Protein AF-A0A921BCG2-F1 (afdb_monomer)

Mean predicted aligned error: 11.09 Å

Structure (mmCIF, N/CA/C/O backbone):
data_AF-A0A921BCG2-F1
#
_entry.id   AF-A0A921BCG2-F1
#
loop_
_atom_site.group_PDB
_atom_site.id
_atom_site.type_symbol
_atom_site.label_atom_id
_atom_site.label_alt_id
_atom_site.label_comp_id
_atom_site.label_asym_id
_atom_site.label_entity_id
_atom_site.label_seq_id
_atom_site.pdbx_PDB_ins_code
_atom_site.Cartn_x
_atom_site.Cartn_y
_atom_site.Cartn_z
_atom_site.occupancy
_atom_site.B_iso_or_equiv
_atom_site.auth_seq_id
_atom_site.auth_comp_id
_atom_site.auth_asym_id
_atom_site.auth_atom_id
_atom_site.pdbx_PDB_model_num
ATOM 1 N N . MET A 1 1 ? 15.307 5.429 -8.594 1.00 60.28 1 MET A N 1
ATOM 2 C CA . MET A 1 1 ? 14.105 6.294 -8.519 1.00 60.28 1 MET A CA 1
ATOM 3 C C . MET A 1 1 ? 12.830 5.499 -8.217 1.00 60.28 1 MET A C 1
ATOM 5 O O . MET A 1 1 ? 12.162 5.833 -7.250 1.00 60.28 1 MET A O 1
ATOM 9 N N . CYS A 1 2 ? 12.557 4.391 -8.922 1.00 71.44 2 CYS A N 1
ATOM 10 C CA . CYS A 1 2 ? 11.395 3.504 -8.691 1.00 71.44 2 CYS A CA 1
ATOM 11 C C . CYS A 1 2 ? 11.210 2.974 -7.248 1.00 71.44 2 CYS A C 1
ATOM 13 O O . CYS A 1 2 ? 10.085 2.697 -6.834 1.00 71.44 2 CYS A O 1
ATOM 15 N N . SER A 1 3 ? 12.286 2.795 -6.475 1.00 71.81 3 SER A N 1
ATOM 16 C CA . SER A 1 3 ? 12.186 2.312 -5.087 1.00 71.81 3 SER A CA 1
ATOM 17 C C . SER A 1 3 ? 11.620 3.354 -4.121 1.00 71.81 3 SER A C 1
ATOM 19 O O . SER A 1 3 ? 11.021 2.974 -3.127 1.00 71.81 3 SER A O 1
ATOM 21 N N . VAL A 1 4 ? 11.815 4.643 -4.418 1.00 78.38 4 VAL A N 1
ATOM 22 C CA . VAL A 1 4 ? 11.407 5.768 -3.555 1.00 78.38 4 VAL A CA 1
ATOM 23 C C . VAL A 1 4 ? 10.126 6.418 -4.071 1.00 78.38 4 VAL A C 1
ATOM 25 O O . VAL A 1 4 ? 9.296 6.852 -3.287 1.00 78.38 4 VAL A O 1
ATOM 28 N N . ARG A 1 5 ? 9.983 6.496 -5.399 1.00 86.38 5 ARG A N 1
ATOM 29 C CA . ARG A 1 5 ? 8.863 7.137 -6.092 1.00 86.38 5 ARG A CA 1
ATOM 30 C C . ARG A 1 5 ? 8.300 6.191 -7.156 1.00 86.38 5 ARG A C 1
ATOM 32 O O . ARG A 1 5 ? 8.639 6.330 -8.337 1.00 86.38 5 ARG A O 1
ATOM 39 N N . PRO A 1 6 ? 7.554 5.149 -6.746 1.00 85.94 6 PRO A N 1
ATOM 40 C CA . PRO A 1 6 ? 6.999 4.152 -7.659 1.00 85.94 6 PRO A CA 1
ATOM 41 C C . PRO A 1 6 ? 6.061 4.764 -8.710 1.00 85.94 6 PRO A C 1
ATOM 43 O O . PRO A 1 6 ? 6.011 4.264 -9.829 1.00 85.94 6 PRO A O 1
ATOM 46 N N . GLU A 1 7 ? 5.380 5.867 -8.393 1.00 89.88 7 GLU A N 1
ATOM 47 C CA . GLU A 1 7 ? 4.485 6.604 -9.292 1.00 89.88 7 GLU A CA 1
ATOM 48 C C . GLU A 1 7 ? 5.196 7.258 -10.488 1.00 89.88 7 GLU A C 1
ATOM 50 O O . GLU A 1 7 ? 4.539 7.605 -11.467 1.00 89.88 7 GLU A O 1
ATOM 55 N N . LEU A 1 8 ? 6.519 7.442 -10.401 1.00 88.81 8 LEU A N 1
ATOM 56 C CA . LEU A 1 8 ? 7.373 8.032 -11.440 1.00 88.81 8 LEU A CA 1
ATOM 57 C C . LEU A 1 8 ? 8.297 6.989 -12.088 1.00 88.81 8 LEU A C 1
ATOM 59 O O . LEU A 1 8 ? 9.402 7.311 -12.524 1.00 88.81 8 LEU A O 1
ATOM 63 N N . CYS A 1 9 ? 7.924 5.710 -12.070 1.00 88.44 9 CYS A N 1
ATOM 64 C CA . CYS A 1 9 ? 8.752 4.676 -12.681 1.00 88.44 9 CYS A CA 1
ATOM 65 C C . CYS A 1 9 ? 8.801 4.840 -14.211 1.00 88.44 9 CYS A C 1
ATOM 67 O O . CYS A 1 9 ? 7.777 4.727 -14.872 1.00 88.44 9 CYS A O 1
ATOM 69 N N . GLU A 1 10 ? 9.998 5.034 -14.772 1.00 89.50 10 GLU A N 1
ATOM 70 C CA . GLU A 1 10 ? 10.221 5.152 -16.226 1.00 89.50 10 GLU A CA 1
ATOM 71 C C . GLU A 1 10 ? 11.009 3.966 -16.816 1.00 89.50 10 GLU A C 1
ATOM 73 O O . GLU A 1 10 ? 11.414 3.997 -17.977 1.00 89.50 10 GLU A O 1
ATOM 78 N N . HIS A 1 11 ? 11.253 2.905 -16.035 1.00 90.62 11 HIS A N 1
ATOM 79 C CA . HIS A 1 11 ? 12.137 1.802 -16.442 1.00 90.62 11 HIS A CA 1
ATOM 80 C C . HIS A 1 11 ? 11.679 1.065 -17.712 1.00 90.62 11 HIS A C 1
ATOM 82 O O . HIS A 1 11 ? 12.529 0.564 -18.446 1.00 90.62 11 HIS A O 1
ATOM 88 N N . GLU A 1 12 ? 10.377 1.044 -18.007 1.00 91.06 12 GLU A N 1
ATOM 89 C CA . GLU A 1 12 ? 9.830 0.471 -19.247 1.00 91.06 12 GLU A CA 1
ATOM 90 C C . GLU A 1 12 ? 10.405 1.145 -20.508 1.00 91.06 12 GLU A C 1
ATOM 92 O O . GLU A 1 12 ? 10.683 0.487 -21.511 1.00 91.06 12 GLU A O 1
ATOM 97 N N . ASN A 1 13 ? 10.667 2.453 -20.434 1.00 91.69 13 ASN A N 1
ATOM 98 C CA . ASN A 1 13 ? 11.176 3.264 -21.542 1.00 91.69 13 ASN A CA 1
ATOM 99 C C . ASN A 1 13 ? 12.709 3.402 -21.535 1.00 91.69 13 ASN A C 1
ATOM 101 O O . ASN A 1 13 ? 13.273 4.132 -22.349 1.00 91.69 13 ASN A O 1
ATOM 105 N N . GLY A 1 14 ? 13.393 2.718 -20.613 1.00 91.56 14 GLY A N 1
ATOM 106 C CA . GLY A 1 14 ? 14.839 2.811 -20.434 1.00 91.56 14 GLY A CA 1
ATOM 107 C C . GLY A 1 14 ? 15.662 1.950 -21.400 1.00 91.56 14 GLY A C 1
ATOM 108 O O . GLY A 1 14 ? 15.175 1.408 -22.394 1.00 91.56 14 GLY A O 1
ATOM 109 N N . ASN A 1 15 ? 16.952 1.808 -21.087 1.00 94.12 15 ASN A N 1
ATOM 110 C CA . ASN A 1 15 ? 17.841 0.860 -21.768 1.00 94.12 15 ASN A CA 1
ATOM 111 C C . ASN A 1 15 ? 17.471 -0.605 -21.439 1.00 94.12 15 ASN A C 1
ATOM 113 O O . ASN A 1 15 ? 16.600 -0.862 -20.613 1.00 94.12 15 ASN A O 1
ATOM 117 N N . GLU A 1 16 ? 18.136 -1.585 -22.059 1.00 95.56 16 GLU A N 1
ATOM 118 C CA . GLU A 1 16 ? 17.757 -2.998 -21.876 1.00 95.56 16 GLU A CA 1
ATOM 119 C C . GLU A 1 16 ? 17.882 -3.477 -20.421 1.00 95.56 16 GLU A C 1
ATOM 121 O O . GLU A 1 16 ? 17.024 -4.210 -19.944 1.00 95.56 16 GLU A O 1
ATOM 126 N N . ALA A 1 17 ? 18.880 -2.999 -19.672 1.00 93.12 17 ALA A N 1
ATOM 127 C CA . ALA A 1 17 ? 19.005 -3.318 -18.248 1.00 93.12 17 ALA A CA 1
ATOM 128 C C . ALA A 1 17 ? 17.832 -2.753 -17.422 1.00 93.12 17 ALA A C 1
ATOM 130 O O . ALA A 1 17 ? 17.323 -3.420 -16.522 1.00 93.12 17 ALA A O 1
ATOM 131 N N . ALA A 1 18 ? 17.373 -1.538 -17.741 1.00 92.19 18 ALA A N 1
ATOM 132 C CA . ALA A 1 18 ? 16.194 -0.936 -17.125 1.00 92.19 18 ALA A CA 1
ATOM 133 C C . ALA A 1 18 ? 14.913 -1.704 -17.477 1.00 92.19 18 ALA A C 1
ATOM 135 O O . ALA A 1 18 ? 14.106 -1.983 -16.592 1.00 92.19 18 ALA A O 1
ATOM 136 N N . LYS A 1 19 ? 14.752 -2.104 -18.741 1.00 93.38 19 LYS A N 1
ATOM 137 C CA . LYS A 1 19 ? 13.615 -2.916 -19.190 1.00 93.38 19 LYS A CA 1
ATOM 138 C C . LYS A 1 19 ? 13.591 -4.279 -18.514 1.00 93.38 19 LYS A C 1
ATOM 140 O O . LYS A 1 19 ? 12.531 -4.719 -18.082 1.00 93.38 19 LYS A O 1
ATOM 145 N N . GLU A 1 20 ? 14.745 -4.917 -18.355 1.00 94.31 20 GLU A N 1
ATOM 146 C CA . GLU A 1 20 ? 14.852 -6.193 -17.650 1.00 94.31 20 GLU A CA 1
ATOM 147 C C . GLU A 1 20 ? 14.483 -6.066 -16.168 1.00 94.31 20 GLU A C 1
ATOM 149 O O . GLU A 1 20 ? 13.717 -6.873 -15.632 1.00 94.31 20 GLU A O 1
ATOM 154 N N . PHE A 1 21 ? 14.935 -4.990 -15.517 1.00 91.62 21 PHE A N 1
ATOM 155 C CA . PHE A 1 21 ? 14.497 -4.660 -14.165 1.00 91.62 21 PHE A CA 1
ATOM 156 C C . PHE A 1 21 ? 12.977 -4.454 -14.102 1.00 91.62 21 PHE A C 1
ATOM 158 O O . PHE A 1 21 ? 12.320 -4.974 -13.199 1.00 91.62 21 PHE A O 1
ATOM 165 N N . TRP A 1 22 ? 12.401 -3.727 -15.063 1.00 93.69 22 TRP A N 1
ATOM 166 C CA . TRP A 1 22 ? 10.959 -3.498 -15.127 1.00 93.69 22 TRP A CA 1
ATOM 167 C C . TRP A 1 22 ? 10.179 -4.809 -15.275 1.00 93.69 22 TRP A C 1
ATOM 169 O O . TRP A 1 22 ? 9.274 -5.046 -14.477 1.00 93.69 22 TRP A O 1
ATOM 179 N N . ARG A 1 23 ? 10.569 -5.694 -16.203 1.00 93.62 23 ARG A N 1
ATOM 180 C CA . ARG A 1 23 ? 9.935 -7.015 -16.391 1.00 93.62 23 ARG A CA 1
ATOM 181 C C . ARG A 1 23 ? 9.986 -7.862 -15.120 1.00 93.62 23 ARG A C 1
ATOM 183 O O . ARG A 1 23 ? 9.019 -8.535 -14.790 1.00 93.62 23 ARG A O 1
ATOM 190 N N . THR A 1 24 ? 11.103 -7.805 -14.399 1.00 91.62 24 THR A N 1
ATOM 191 C CA . THR A 1 24 ? 11.337 -8.655 -13.224 1.00 91.62 24 THR A CA 1
ATOM 192 C C . THR A 1 24 ? 10.662 -8.123 -11.957 1.00 91.62 24 THR A C 1
ATOM 194 O O . THR A 1 24 ? 10.210 -8.900 -11.115 1.00 91.62 24 THR A O 1
ATOM 197 N N . TYR A 1 25 ? 10.617 -6.799 -11.777 1.00 90.19 25 TYR A N 1
ATOM 198 C CA . TYR A 1 25 ? 10.277 -6.188 -10.487 1.00 90.19 25 TYR A CA 1
ATOM 199 C C . TYR A 1 25 ? 9.113 -5.201 -10.525 1.00 90.19 25 TYR A C 1
ATOM 201 O O . TYR A 1 25 ? 8.537 -4.928 -9.470 1.00 90.19 25 TYR A O 1
ATOM 209 N N . CYS A 1 26 ? 8.782 -4.636 -11.686 1.00 91.94 26 CYS A N 1
ATOM 210 C CA . CYS A 1 26 ? 7.741 -3.615 -11.815 1.00 91.94 26 CYS A CA 1
ATOM 211 C C . CYS A 1 26 ? 6.468 -4.151 -12.474 1.00 91.94 26 CYS A C 1
ATOM 213 O O . CYS A 1 26 ? 5.386 -3.807 -12.003 1.00 91.94 26 CYS A O 1
ATOM 215 N N . ASN A 1 27 ? 6.600 -4.979 -13.512 1.00 94.56 27 ASN A N 1
ATOM 216 C CA . ASN A 1 27 ? 5.498 -5.558 -14.284 1.00 94.56 27 ASN A CA 1
ATOM 217 C C . ASN A 1 27 ? 5.045 -6.909 -13.710 1.00 94.56 27 ASN A C 1
ATOM 219 O O . ASN A 1 27 ? 5.129 -7.955 -14.350 1.00 94.56 27 ASN A O 1
ATOM 223 N N . ILE A 1 28 ? 4.660 -6.877 -12.441 1.00 93.81 28 ILE A N 1
ATOM 224 C CA . ILE A 1 28 ? 4.137 -8.009 -11.681 1.00 93.81 28 ILE A CA 1
ATOM 225 C C . ILE A 1 28 ? 3.077 -7.483 -10.720 1.00 93.81 28 ILE A C 1
ATOM 227 O O . ILE A 1 28 ? 3.051 -6.287 -10.413 1.00 93.81 28 ILE A O 1
ATOM 231 N N . ASP A 1 29 ? 2.270 -8.385 -10.168 1.00 95.31 29 ASP A N 1
ATOM 232 C CA . ASP A 1 29 ? 1.276 -8.028 -9.162 1.00 95.31 29 ASP A CA 1
ATOM 233 C C . ASP A 1 29 ? 1.896 -7.248 -7.990 1.00 95.31 29 ASP A C 1
ATOM 235 O O . ASP A 1 29 ? 2.885 -7.655 -7.371 1.00 95.31 29 ASP A O 1
ATOM 239 N N . HIS A 1 30 ? 1.273 -6.119 -7.675 1.00 95.00 30 HIS A N 1
ATOM 240 C CA . HIS A 1 30 ? 1.539 -5.320 -6.490 1.00 95.00 30 HIS A CA 1
ATOM 241 C C . HIS A 1 30 ? 0.240 -5.107 -5.720 1.00 95.00 30 HIS A C 1
ATOM 243 O O . HIS A 1 30 ? -0.850 -5.032 -6.288 1.00 95.00 30 HIS A O 1
A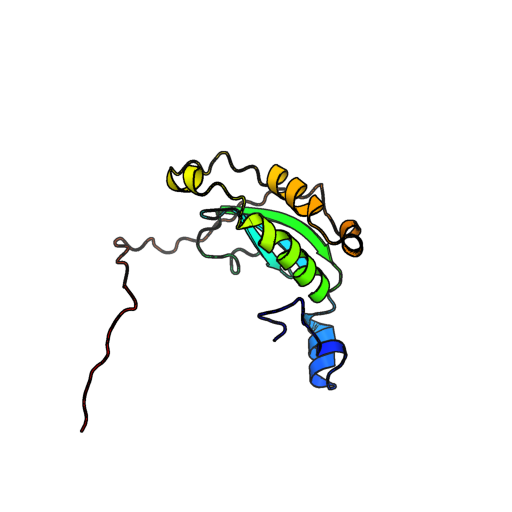TOM 249 N N . PHE A 1 31 ? 0.370 -4.972 -4.409 1.00 95.31 31 PHE A N 1
ATOM 250 C CA . PHE A 1 31 ? -0.737 -4.755 -3.497 1.00 95.31 31 PHE A CA 1
ATOM 251 C C . PHE A 1 31 ? -0.547 -3.435 -2.768 1.00 95.31 31 PHE A C 1
ATOM 253 O O . PHE A 1 31 ? 0.564 -3.110 -2.344 1.00 95.31 31 PHE A O 1
ATOM 260 N N . VAL A 1 32 ? -1.642 -2.701 -2.602 1.00 95.44 32 VAL A N 1
ATOM 261 C CA . VAL A 1 32 ? -1.704 -1.532 -1.721 1.00 95.44 32 VAL A CA 1
ATOM 262 C C . VAL A 1 32 ? -2.378 -1.968 -0.432 1.00 95.44 32 VAL A C 1
ATOM 264 O O . VAL A 1 32 ? -3.407 -2.650 -0.475 1.00 95.44 32 VAL A O 1
ATOM 267 N N . TYR A 1 33 ? -1.812 -1.585 0.707 1.00 93.19 33 TYR A N 1
ATOM 268 C CA . TYR A 1 33 ? -2.329 -1.951 2.018 1.00 93.19 33 TYR A CA 1
ATOM 269 C C . TYR A 1 33 ? -2.418 -0.754 2.957 1.00 93.19 33 TYR A C 1
ATOM 271 O O . TYR A 1 33 ? -1.686 0.227 2.825 1.00 93.19 33 TYR A O 1
ATOM 279 N N . LEU A 1 34 ? -3.318 -0.868 3.928 1.00 91.56 34 LEU A N 1
ATOM 280 C CA . LEU A 1 34 ? -3.362 -0.035 5.117 1.00 91.56 34 LEU A CA 1
ATOM 281 C C . LEU A 1 34 ? -2.658 -0.767 6.255 1.00 91.56 34 LEU A C 1
ATOM 283 O O . LEU A 1 34 ? -2.890 -1.959 6.445 1.00 91.56 34 LEU A O 1
ATOM 287 N N . SER A 1 35 ? -1.834 -0.072 7.030 1.00 88.25 35 SER A N 1
ATOM 288 C CA . SER A 1 35 ? -1.236 -0.607 8.257 1.00 88.25 35 SER A CA 1
ATOM 289 C C . SER A 1 35 ? -1.548 0.284 9.444 1.00 88.25 35 SER A C 1
ATOM 291 O O . SER A 1 35 ? -1.378 1.503 9.366 1.00 88.25 35 SER A O 1
ATOM 293 N N . LEU A 1 36 ? -1.957 -0.331 10.549 1.00 84.06 36 LEU A N 1
ATOM 294 C CA . LEU A 1 36 ? -2.205 0.342 11.815 1.00 84.06 36 LEU A CA 1
ATOM 295 C C . LEU A 1 36 ? -0.951 0.268 12.687 1.00 84.06 36 LEU A C 1
ATOM 297 O O . LEU A 1 36 ? -0.606 -0.803 13.175 1.00 84.06 36 LEU A O 1
ATOM 301 N N . THR A 1 37 ? -0.286 1.406 12.862 1.00 78.06 37 THR A N 1
ATOM 302 C CA . THR A 1 37 ? 0.853 1.612 13.778 1.00 78.06 37 THR A CA 1
ATOM 303 C C . THR A 1 37 ? 0.394 2.481 14.952 1.00 78.06 37 THR A C 1
ATOM 305 O O . THR A 1 37 ? -0.655 2.221 15.535 1.00 78.06 37 THR A O 1
ATOM 308 N N . SER A 1 38 ? 1.102 3.579 15.243 1.00 70.62 38 SER A N 1
ATOM 309 C CA . SER A 1 38 ? 0.524 4.674 16.007 1.00 70.62 38 SER A CA 1
ATOM 310 C C . SER A 1 38 ? -0.674 5.276 15.272 1.00 70.62 38 SER A C 1
ATOM 312 O O . SER A 1 38 ? -1.628 5.634 15.933 1.00 70.62 38 SER A O 1
ATOM 314 N N . GLY A 1 39 ? -0.688 5.298 13.934 1.00 77.00 39 GLY A N 1
ATOM 315 C CA . GLY A 1 39 ? -1.845 5.676 13.113 1.00 77.00 39 GLY A CA 1
ATOM 316 C C . GLY A 1 39 ? -1.980 4.809 11.860 1.00 77.00 39 GLY A C 1
ATOM 317 O O . GLY A 1 39 ? -1.189 3.883 11.651 1.00 77.00 39 GLY A O 1
ATOM 318 N N . VAL A 1 40 ? -2.979 5.111 11.022 1.00 84.19 40 VAL A N 1
ATOM 319 C CA . VAL A 1 40 ? -3.180 4.419 9.740 1.00 84.19 40 VAL A CA 1
ATOM 320 C C . VAL A 1 40 ? -2.225 4.981 8.693 1.00 84.19 40 VAL A C 1
ATOM 322 O O . VAL A 1 40 ? -2.231 6.176 8.4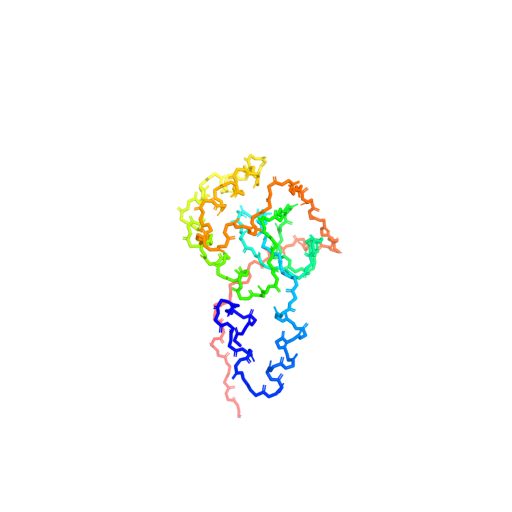01 1.00 84.19 40 VAL A O 1
ATOM 325 N N . LYS A 1 41 ? -1.416 4.097 8.116 1.00 87.00 41 LYS A N 1
ATOM 326 C CA . LYS A 1 41 ? -0.500 4.386 7.010 1.00 87.00 41 LYS A CA 1
ATOM 327 C C . LYS A 1 41 ? -0.894 3.592 5.776 1.00 87.00 41 LYS A C 1
ATOM 329 O O . LYS A 1 41 ? -1.521 2.543 5.898 1.00 87.00 41 LYS A O 1
ATOM 334 N N . VAL A 1 42 ? -0.499 4.091 4.613 1.00 90.88 42 VAL A N 1
ATOM 335 C CA . VAL A 1 42 ? -0.652 3.409 3.326 1.00 90.88 42 VAL A CA 1
ATOM 336 C C . VAL A 1 42 ? 0.724 2.919 2.896 1.00 90.88 42 VAL A C 1
ATOM 338 O O . VAL A 1 42 ? 1.700 3.646 3.062 1.00 90.88 42 VAL A O 1
ATOM 341 N N . GLY A 1 43 ? 0.804 1.708 2.356 1.00 90.44 43 GLY A N 1
ATOM 342 C CA . GLY A 1 43 ? 2.040 1.179 1.791 1.00 90.44 43 GLY A CA 1
ATOM 343 C C . GLY A 1 43 ? 1.794 0.265 0.599 1.00 90.44 43 GLY A C 1
ATOM 344 O O . GLY A 1 43 ? 0.656 -0.105 0.294 1.00 90.44 43 GLY A O 1
ATOM 345 N N . ILE A 1 44 ? 2.886 -0.110 -0.067 1.00 92.25 44 ILE A N 1
ATOM 346 C CA . ILE A 1 44 ? 2.885 -1.012 -1.220 1.00 92.25 44 ILE A CA 1
ATOM 347 C C . ILE A 1 44 ? 3.740 -2.254 -0.960 1.00 92.25 44 ILE A C 1
ATOM 349 O O . ILE A 1 44 ? 4.807 -2.189 -0.352 1.00 92.25 44 ILE A O 1
ATOM 353 N N . THR A 1 45 ? 3.300 -3.408 -1.452 1.00 89.44 45 THR A N 1
ATOM 354 C CA . THR A 1 45 ? 4.028 -4.679 -1.331 1.00 89.44 45 THR A CA 1
ATOM 355 C C . THR A 1 45 ? 3.862 -5.525 -2.590 1.00 89.44 45 THR A C 1
ATOM 357 O O . THR A 1 45 ? 2.949 -5.318 -3.382 1.00 89.44 45 THR A O 1
ATOM 360 N N . ARG A 1 46 ? 4.757 -6.493 -2.786 1.00 88.94 46 ARG A N 1
ATOM 361 C CA . ARG A 1 46 ? 4.641 -7.529 -3.831 1.00 88.94 46 ARG A CA 1
ATOM 362 C C . ARG A 1 46 ? 3.990 -8.814 -3.318 1.00 88.94 46 ARG A C 1
ATOM 364 O O . ARG A 1 46 ? 3.768 -9.748 -4.077 1.00 88.94 46 ARG A O 1
ATOM 371 N N . HIS A 1 47 ? 3.734 -8.886 -2.016 1.00 82.69 47 HIS A N 1
ATOM 372 C CA . HIS A 1 47 ? 3.238 -10.083 -1.354 1.00 82.69 47 HIS A CA 1
ATOM 373 C C . HIS A 1 47 ? 1.827 -9.843 -0.834 1.00 82.69 47 HIS A C 1
ATOM 375 O O . HIS A 1 47 ? 1.571 -8.833 -0.188 1.00 82.69 47 HIS A O 1
ATOM 381 N N . TYR A 1 48 ? 0.933 -10.793 -1.096 1.00 74.44 48 TYR A N 1
ATOM 382 C CA . TYR A 1 48 ? -0.440 -10.747 -0.595 1.00 74.44 48 TYR A CA 1
ATOM 383 C C . TYR A 1 48 ? -0.508 -10.923 0.929 1.00 74.44 48 TYR A C 1
ATOM 385 O O . TYR A 1 48 ? -1.241 -10.207 1.611 1.00 74.44 48 TYR A O 1
ATOM 393 N N . ASN A 1 49 ? 0.292 -11.854 1.465 1.00 69.00 49 ASN A N 1
ATOM 394 C CA . ASN A 1 49 ? 0.526 -11.915 2.901 1.00 69.00 49 ASN A CA 1
ATOM 395 C C . ASN A 1 49 ? 1.435 -10.744 3.245 1.00 69.00 49 ASN A C 1
ATOM 397 O O . ASN A 1 49 ? 2.573 -10.692 2.766 1.00 69.00 49 ASN A O 1
ATOM 401 N N . ILE A 1 50 ? 0.896 -9.787 3.991 1.00 62.88 50 ILE A N 1
ATOM 402 C CA . ILE A 1 50 ? 1.594 -8.555 4.316 1.00 62.88 50 ILE A CA 1
ATOM 403 C C . ILE A 1 50 ? 2.851 -8.958 5.104 1.00 62.88 50 ILE A C 1
ATOM 405 O O . ILE A 1 50 ? 2.730 -9.504 6.196 1.00 62.88 50 ILE A O 1
ATOM 409 N N . PRO A 1 51 ? 4.061 -8.785 4.545 1.00 58.25 51 PRO A N 1
ATOM 410 C CA . PRO A 1 51 ? 5.235 -9.432 5.105 1.00 58.25 51 PRO A CA 1
ATOM 411 C C . PRO A 1 51 ? 5.631 -8.780 6.432 1.00 58.25 51 PRO A C 1
ATOM 413 O O . PRO A 1 51 ? 5.921 -7.583 6.472 1.00 58.25 51 PRO A O 1
ATOM 416 N N . ASP A 1 52 ? 5.759 -9.598 7.481 1.00 52.78 52 ASP A N 1
ATOM 417 C CA . ASP A 1 52 ? 6.162 -9.201 8.845 1.00 52.78 52 ASP A CA 1
ATOM 418 C C . ASP A 1 52 ? 7.480 -8.402 8.887 1.00 52.78 52 ASP A C 1
ATOM 420 O O . ASP A 1 52 ? 7.772 -7.692 9.847 1.00 52.78 52 ASP A O 1
ATOM 424 N N . ARG A 1 53 ? 8.298 -8.510 7.830 1.00 47.25 53 ARG A N 1
ATOM 425 C CA . ARG A 1 53 ? 9.655 -7.953 7.747 1.00 47.25 53 ARG A CA 1
ATOM 426 C C . ARG A 1 53 ? 9.776 -6.615 7.007 1.00 47.25 53 ARG A C 1
ATOM 428 O O . ARG A 1 53 ? 10.893 -6.130 6.861 1.00 47.25 53 ARG A O 1
ATOM 435 N N . TRP A 1 54 ? 8.680 -6.039 6.510 1.00 48.16 54 TRP A N 1
ATOM 436 C CA . TRP A 1 54 ? 8.739 -4.807 5.699 1.00 48.16 54 TRP A CA 1
ATOM 437 C C . TRP A 1 54 ? 7.791 -3.696 6.138 1.00 48.16 54 TRP A C 1
ATOM 439 O O . TRP A 1 54 ? 7.790 -2.636 5.515 1.00 48.16 54 TRP A O 1
ATOM 449 N N . ILE A 1 55 ? 7.014 -3.894 7.202 1.00 51.44 55 ILE A N 1
ATOM 450 C CA . ILE A 1 55 ? 6.221 -2.802 7.760 1.00 51.44 55 ILE A CA 1
ATOM 451 C C . ILE A 1 55 ? 7.028 -2.068 8.819 1.00 51.44 55 ILE A C 1
ATOM 453 O O . ILE A 1 55 ? 7.686 -2.699 9.646 1.00 51.44 55 ILE A O 1
ATOM 457 N N . ASP A 1 56 ? 6.932 -0.736 8.769 1.00 56.19 56 ASP A N 1
ATOM 458 C CA . ASP A 1 56 ? 7.306 0.195 9.828 1.00 56.19 56 ASP A CA 1
ATOM 459 C C . ASP A 1 56 ? 7.270 -0.468 11.217 1.00 56.19 56 ASP A C 1
ATOM 461 O O . ASP A 1 56 ? 6.219 -0.992 11.607 1.00 56.19 56 ASP A O 1
ATOM 465 N N . PRO A 1 57 ? 8.383 -0.444 11.976 1.00 56.22 57 PRO A N 1
ATOM 466 C CA . PRO A 1 57 ? 8.422 -0.976 13.330 1.00 56.22 57 PRO A CA 1
ATOM 467 C C . PRO A 1 57 ? 7.228 -0.459 14.146 1.00 56.22 57 PRO A C 1
ATOM 469 O O . PRO A 1 57 ? 7.073 0.750 14.327 1.00 56.22 57 PRO A O 1
ATOM 472 N N . GLY A 1 58 ? 6.372 -1.375 14.611 1.00 61.56 58 GLY A N 1
ATOM 473 C CA . GLY A 1 58 ? 5.208 -1.054 15.442 1.00 61.56 58 GLY A CA 1
ATOM 474 C C . GLY A 1 58 ? 3.834 -1.156 14.772 1.00 61.56 58 GLY A C 1
ATOM 475 O O . GLY A 1 58 ? 2.870 -0.662 15.357 1.00 61.56 58 GLY A O 1
ATOM 476 N N . ALA A 1 59 ? 3.693 -1.768 13.589 1.00 73.06 59 ALA A N 1
ATOM 477 C CA . ALA A 1 59 ? 2.368 -2.023 13.017 1.00 73.06 59 ALA A CA 1
ATOM 478 C C . ALA A 1 59 ? 1.722 -3.283 13.591 1.00 73.06 59 ALA A C 1
ATOM 480 O O . ALA A 1 59 ? 2.261 -4.371 13.480 1.00 73.06 59 ALA A O 1
ATOM 481 N N . VAL A 1 60 ? 0.527 -3.163 14.153 1.00 77.69 60 VAL A N 1
ATOM 482 C CA . VAL A 1 60 ? -0.167 -4.279 14.814 1.00 77.69 60 VAL A CA 1
ATOM 483 C C . VAL A 1 60 ? -1.172 -4.987 13.904 1.00 77.69 60 VAL A C 1
ATOM 485 O O . VAL A 1 60 ? -1.510 -6.149 14.125 1.00 77.69 60 VAL A O 1
ATOM 488 N N . LYS A 1 61 ? -1.664 -4.297 12.869 1.00 84.81 61 LYS A N 1
ATOM 489 C CA . LYS A 1 61 ? -2.658 -4.813 11.918 1.00 84.81 61 LYS A CA 1
ATOM 490 C C . LYS A 1 61 ? -2.373 -4.301 10.508 1.00 84.81 61 LYS A C 1
ATOM 492 O O . LYS A 1 61 ? -1.887 -3.181 10.345 1.00 84.81 61 LYS A O 1
ATOM 497 N N . GLY A 1 62 ? -2.742 -5.086 9.503 1.00 88.81 62 GLY A N 1
ATOM 498 C CA . GLY A 1 62 ? -2.696 -4.713 8.093 1.00 88.81 62 GLY A CA 1
ATOM 499 C C . GLY A 1 62 ? -3.960 -5.127 7.339 1.00 88.81 62 GLY A C 1
ATOM 500 O O . GLY A 1 62 ? -4.619 -6.093 7.710 1.00 88.81 62 GLY A O 1
ATOM 501 N N . LEU A 1 63 ? -4.314 -4.404 6.280 1.00 91.88 63 LEU A N 1
ATOM 502 C CA . LEU A 1 63 ? -5.446 -4.718 5.406 1.00 91.88 63 LEU A CA 1
ATOM 503 C C . LEU A 1 63 ? -5.081 -4.398 3.957 1.00 91.88 63 LEU A C 1
ATOM 505 O O . LEU A 1 63 ? -4.770 -3.251 3.645 1.00 91.88 63 LEU A O 1
ATOM 509 N N . ILE A 1 64 ? -5.140 -5.391 3.070 1.00 94.44 64 ILE A N 1
ATOM 510 C CA . ILE A 1 64 ? -5.012 -5.159 1.627 1.00 94.44 64 ILE A CA 1
ATOM 511 C C . ILE A 1 64 ? -6.255 -4.408 1.133 1.00 94.44 64 ILE A C 1
ATOM 513 O O . ILE A 1 64 ? -7.378 -4.765 1.480 1.00 94.44 64 ILE A O 1
ATOM 517 N N . ILE A 1 65 ? -6.052 -3.375 0.314 1.00 96.25 65 ILE A N 1
ATOM 518 C CA . ILE A 1 65 ? -7.137 -2.547 -0.235 1.00 96.25 65 ILE A CA 1
ATOM 519 C C . ILE A 1 65 ? -7.164 -2.505 -1.764 1.00 96.25 65 ILE A C 1
ATOM 521 O O . ILE A 1 65 ? -8.180 -2.104 -2.330 1.00 96.25 65 ILE A O 1
ATOM 525 N N . ALA A 1 66 ? -6.077 -2.903 -2.432 1.00 97.69 66 ALA A N 1
ATOM 526 C CA . ALA A 1 66 ? -6.016 -2.988 -3.888 1.00 97.69 66 ALA A CA 1
ATOM 527 C C . ALA A 1 66 ? -5.001 -4.030 -4.364 1.00 97.69 66 ALA A C 1
ATOM 529 O O . ALA A 1 66 ? -3.987 -4.261 -3.697 1.00 97.69 66 ALA A O 1
ATOM 530 N N . LYS A 1 67 ? -5.241 -4.579 -5.556 1.00 97.69 67 LYS A N 1
ATOM 531 C CA . LYS A 1 67 ? -4.288 -5.396 -6.316 1.00 97.69 67 LYS A CA 1
ATOM 532 C C . LYS A 1 67 ? -4.170 -4.838 -7.730 1.00 97.69 67 LYS A C 1
ATOM 534 O O . LYS A 1 67 ? -5.166 -4.749 -8.436 1.00 97.69 67 LYS A O 1
ATOM 539 N N . VAL A 1 68 ? -2.955 -4.508 -8.150 1.00 97.25 68 VAL A N 1
ATOM 540 C CA . VAL A 1 68 ? -2.661 -3.937 -9.470 1.00 97.25 68 VAL A CA 1
ATOM 541 C C . VAL A 1 68 ? -1.610 -4.776 -10.200 1.00 97.25 68 VAL A C 1
ATOM 543 O O . VAL A 1 68 ? -0.737 -5.339 -9.541 1.00 97.25 68 VAL A O 1
ATOM 546 N N . PRO A 1 69 ? -1.637 -4.832 -11.542 1.00 96.69 69 PRO A N 1
ATOM 547 C CA . PRO A 1 69 ? -0.681 -5.622 -12.325 1.00 96.69 69 PRO A CA 1
ATOM 548 C C . PRO A 1 69 ? 0.714 -4.988 -12.414 1.00 96.69 69 PRO A C 1
ATOM 550 O O . PRO A 1 69 ? 1.657 -5.637 -12.853 1.00 96.69 69 PRO A O 1
ATOM 553 N N . GLU A 1 70 ? 0.853 -3.716 -12.023 1.00 95.00 70 GLU A N 1
ATOM 554 C CA . GLU A 1 70 ? 2.089 -2.958 -12.187 1.00 95.00 70 GLU A CA 1
ATOM 555 C C . GLU A 1 70 ? 2.376 -2.031 -11.005 1.00 95.00 70 GLU A C 1
ATOM 557 O O . GLU A 1 70 ? 1.495 -1.346 -10.470 1.00 95.00 70 GLU A O 1
ATOM 562 N N . ARG A 1 71 ? 3.659 -1.921 -10.650 1.00 94.50 71 ARG A N 1
ATOM 563 C CA . ARG A 1 71 ? 4.131 -1.108 -9.521 1.00 94.50 71 ARG A CA 1
ATOM 564 C C . ARG A 1 71 ? 3.732 0.362 -9.628 1.00 94.50 71 ARG A C 1
ATOM 566 O O . ARG A 1 71 ? 3.380 0.970 -8.618 1.00 94.50 71 ARG A O 1
ATOM 573 N N . ILE A 1 72 ? 3.778 0.941 -10.827 1.00 95.56 72 ILE A N 1
ATOM 574 C CA . ILE A 1 72 ? 3.465 2.363 -11.028 1.00 95.56 72 ILE A CA 1
ATOM 575 C C . ILE A 1 72 ? 2.025 2.691 -10.625 1.00 95.56 72 ILE A C 1
ATOM 577 O O . ILE A 1 72 ? 1.772 3.731 -10.016 1.00 95.56 72 ILE A O 1
ATOM 581 N N . LEU A 1 73 ? 1.091 1.77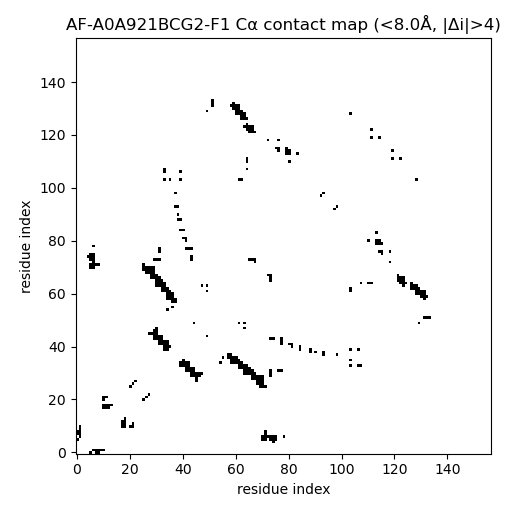3 -10.883 1.00 97.06 73 LEU A N 1
ATOM 582 C CA . LEU A 1 73 ? -0.313 1.926 -10.512 1.00 97.06 73 LEU A CA 1
ATOM 583 C C . LEU A 1 73 ? -0.474 1.908 -8.989 1.00 97.06 73 LEU A C 1
ATOM 585 O O . LEU A 1 73 ? -1.191 2.742 -8.440 1.00 97.06 73 LEU A O 1
ATOM 589 N N . SER A 1 74 ? 0.265 1.033 -8.295 1.00 96.25 74 SER A N 1
ATOM 590 C CA . SER A 1 74 ? 0.244 0.987 -6.826 1.00 96.25 74 SER A CA 1
ATOM 591 C C . SER A 1 74 ? 0.763 2.291 -6.217 1.00 96.25 74 SER A C 1
ATOM 593 O O . SER A 1 74 ? 0.161 2.798 -5.276 1.00 96.25 74 SER A O 1
ATOM 595 N N . GLY A 1 75 ? 1.807 2.889 -6.807 1.00 94.94 75 GLY A N 1
ATOM 596 C CA . GLY A 1 75 ? 2.341 4.186 -6.384 1.00 94.94 75 GLY A CA 1
ATOM 597 C C . GLY A 1 75 ? 1.364 5.344 -6.600 1.00 94.94 75 GLY A C 1
ATOM 598 O O . GLY A 1 75 ? 1.228 6.219 -5.746 1.00 94.94 75 GLY A O 1
ATOM 599 N N . LYS A 1 76 ? 0.624 5.342 -7.719 1.00 96.31 76 LYS A N 1
ATOM 600 C CA . LYS A 1 76 ? -0.431 6.340 -7.970 1.00 96.31 76 LYS A CA 1
ATOM 601 C C . LYS A 1 76 ? -1.535 6.268 -6.911 1.00 96.31 76 LYS A C 1
ATOM 603 O O . LYS A 1 76 ? -1.941 7.309 -6.394 1.00 96.31 76 LYS A O 1
ATOM 608 N N . ILE A 1 77 ? -1.986 5.057 -6.572 1.00 96.62 77 ILE A N 1
ATOM 609 C CA . ILE A 1 77 ? -2.975 4.833 -5.509 1.00 96.62 77 ILE A CA 1
ATOM 610 C C . ILE A 1 77 ? -2.412 5.279 -4.152 1.00 96.62 77 ILE A C 1
ATOM 612 O O . ILE A 1 77 ? -3.057 6.060 -3.456 1.00 96.62 77 ILE A O 1
ATOM 616 N N . GLU A 1 78 ? -1.203 4.837 -3.792 1.00 95.25 78 GLU A N 1
ATOM 617 C CA . GLU A 1 78 ? -0.546 5.179 -2.523 1.00 95.25 78 GLU A CA 1
ATOM 618 C C . GLU A 1 78 ? -0.508 6.693 -2.299 1.00 95.25 78 GLU A C 1
ATOM 620 O O . GLU A 1 78 ? -0.914 7.171 -1.239 1.00 95.25 78 GLU A O 1
ATOM 625 N N . ILE A 1 79 ? -0.085 7.463 -3.303 1.00 93.50 79 ILE A N 1
ATOM 626 C CA . ILE A 1 79 ? -0.007 8.923 -3.205 1.00 93.50 79 ILE A CA 1
ATOM 627 C C . ILE A 1 79 ? -1.385 9.566 -3.088 1.00 93.50 79 ILE A C 1
ATOM 629 O O . ILE A 1 79 ? -1.552 10.498 -2.296 1.00 93.50 79 ILE A O 1
ATOM 633 N N . ALA A 1 80 ? -2.362 9.105 -3.871 1.00 93.19 80 ALA A N 1
ATOM 634 C CA . ALA A 1 80 ? -3.715 9.652 -3.842 1.00 93.19 80 ALA A CA 1
ATOM 635 C C . ALA A 1 80 ? -4.361 9.489 -2.454 1.00 93.19 80 ALA A C 1
ATOM 637 O O . ALA A 1 80 ? -4.935 10.442 -1.914 1.00 93.19 80 ALA A O 1
ATOM 638 N N . VAL A 1 81 ? -4.185 8.315 -1.841 1.00 92.50 81 VAL A N 1
ATOM 639 C CA . VAL A 1 81 ? -4.702 8.018 -0.500 1.00 92.50 81 VAL A CA 1
ATOM 640 C C . VAL A 1 81 ? -3.892 8.756 0.575 1.00 92.50 81 VAL A C 1
ATOM 642 O O . VAL A 1 81 ? -4.466 9.454 1.415 1.00 92.50 81 VAL A O 1
ATOM 645 N N . SER A 1 82 ? -2.557 8.684 0.524 1.00 89.25 82 SER A N 1
ATOM 646 C CA . SER A 1 82 ? -1.668 9.242 1.559 1.00 89.25 82 SER A CA 1
ATOM 647 C C . SER A 1 82 ? -1.808 10.753 1.726 1.00 89.25 82 SER A C 1
ATOM 649 O O . SER A 1 82 ? -1.821 11.243 2.857 1.00 89.25 82 SER A O 1
ATOM 651 N N . LYS A 1 83 ? -1.982 11.499 0.624 1.00 84.00 83 LYS A N 1
ATOM 652 C CA . LYS A 1 83 ? -2.175 12.961 0.653 1.00 84.00 83 LYS A CA 1
ATOM 653 C C . LYS A 1 83 ? -3.349 13.400 1.531 1.00 84.00 83 LYS A C 1
ATOM 655 O O . LYS A 1 83 ? -3.274 14.451 2.152 1.00 84.00 83 LYS A O 1
ATOM 660 N N . ASN A 1 84 ? -4.417 12.605 1.588 1.00 73.06 84 ASN A N 1
ATOM 661 C CA . ASN A 1 84 ? -5.648 12.956 2.300 1.00 73.06 84 ASN A CA 1
ATOM 662 C C . ASN A 1 84 ? -5.773 12.269 3.671 1.00 73.06 84 ASN A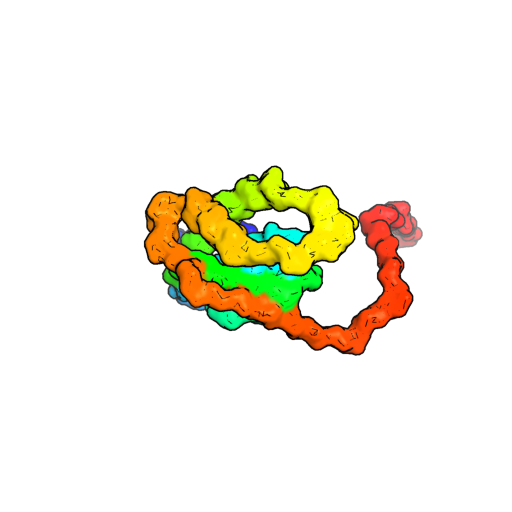 C 1
ATOM 664 O O . ASN A 1 84 ? -6.568 12.700 4.506 1.00 73.06 84 ASN A O 1
ATOM 668 N N . PHE A 1 85 ? -5.004 11.204 3.916 1.00 72.88 85 PHE A N 1
ATOM 669 C CA . PHE A 1 85 ? -4.999 10.477 5.192 1.00 72.88 85 PHE A CA 1
ATOM 670 C C . PHE A 1 85 ? -4.160 11.181 6.263 1.00 72.88 85 PHE A C 1
ATOM 672 O O . PHE A 1 85 ? -4.559 11.211 7.431 1.00 72.88 85 PHE A O 1
ATOM 679 N N . ALA A 1 86 ? -3.050 11.811 5.866 1.00 58.72 86 ALA A N 1
ATOM 680 C CA . ALA A 1 86 ? -2.219 12.609 6.770 1.00 58.72 86 ALA A CA 1
ATOM 681 C C . ALA A 1 86 ? -2.998 13.774 7.415 1.00 58.72 86 ALA A C 1
ATOM 683 O O . ALA A 1 86 ? -2.743 14.123 8.563 1.00 58.72 86 ALA A O 1
ATOM 684 N N . ASP A 1 87 ? -3.989 14.319 6.704 1.00 51.31 87 ASP A N 1
ATOM 685 C CA . ASP A 1 87 ? -4.747 15.508 7.114 1.00 51.31 87 ASP A CA 1
ATOM 686 C C . ASP A 1 87 ? -5.971 15.182 8.000 1.00 51.31 87 ASP A C 1
ATOM 688 O O . ASP A 1 87 ? -6.503 16.039 8.705 1.00 51.31 87 ASP A O 1
ATOM 692 N N . LYS A 1 88 ? -6.437 13.922 7.991 1.00 52.53 88 LYS A N 1
ATOM 693 C CA . LYS A 1 88 ? -7.691 13.500 8.652 1.00 52.53 88 LYS A CA 1
ATOM 694 C C . LYS A 1 88 ? -7.520 12.501 9.788 1.00 52.53 88 LYS A C 1
ATOM 696 O O . LYS A 1 88 ? -8.485 12.229 10.506 1.00 52.53 88 LYS A O 1
ATOM 701 N N . THR A 1 89 ? -6.326 11.948 9.979 1.00 55.50 89 THR A N 1
ATOM 702 C CA . THR A 1 89 ? -6.091 11.040 11.102 1.00 55.50 89 THR A CA 1
ATOM 703 C C . THR A 1 89 ? -6.114 11.867 12.384 1.00 55.50 89 THR A C 1
ATOM 705 O O . THR A 1 89 ? -5.267 12.733 12.595 1.00 55.50 89 THR A O 1
ATOM 708 N N . ASN A 1 90 ? -7.136 11.657 13.219 1.00 54.16 90 ASN A N 1
ATOM 709 C 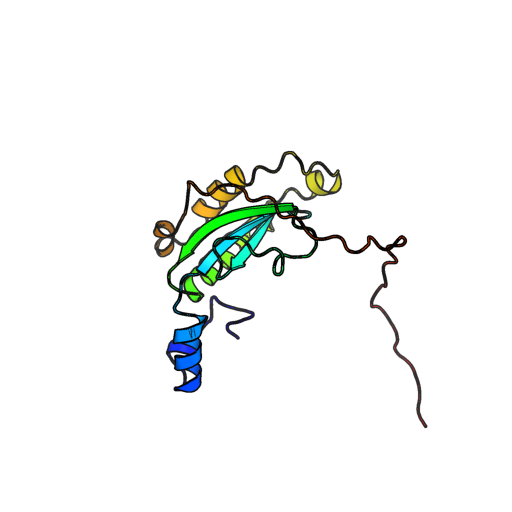CA . ASN A 1 90 ? -7.362 12.402 14.454 1.00 54.16 90 ASN A CA 1
ATOM 710 C C . ASN A 1 90 ? -6.299 12.026 15.497 1.00 54.16 90 ASN A C 1
ATOM 712 O O . ASN A 1 90 ? -6.552 11.296 16.456 1.00 54.16 90 ASN A O 1
ATOM 716 N N . TRP A 1 91 ? -5.089 12.537 15.290 1.00 49.44 91 TRP A N 1
ATOM 717 C CA . TRP A 1 91 ? -3.898 12.285 16.093 1.00 49.44 91 TRP A CA 1
ATOM 718 C C . TRP A 1 91 ? -4.107 12.621 17.581 1.00 49.44 91 TRP A C 1
ATOM 720 O O . TRP A 1 91 ? -3.394 12.115 18.440 1.00 49.44 91 TRP A O 1
ATOM 730 N N . ARG A 1 92 ? -5.139 13.412 17.921 1.00 45.50 92 ARG A N 1
ATOM 731 C CA . ARG A 1 92 ? -5.549 13.679 19.310 1.00 45.50 92 ARG A CA 1
ATOM 732 C C . ARG A 1 92 ? -6.152 12.466 20.026 1.00 45.50 92 ARG A C 1
ATOM 734 O O . ARG A 1 92 ? -5.918 12.331 21.221 1.00 45.50 92 ARG A O 1
ATOM 741 N N . LYS A 1 93 ? -6.916 11.603 19.341 1.00 52.47 93 LYS A N 1
ATOM 742 C CA . LYS A 1 93 ? -7.369 10.312 19.911 1.00 52.47 93 LYS A CA 1
ATOM 743 C C . LYS A 1 93 ? -6.197 9.330 20.025 1.00 52.47 93 LYS A C 1
ATOM 745 O O . LYS A 1 93 ? -6.044 8.629 21.015 1.00 52.47 93 LYS A O 1
ATOM 750 N N . MET A 1 94 ? -5.301 9.402 19.048 1.00 50.09 94 MET A N 1
ATOM 751 C CA . MET A 1 94 ? -4.080 8.607 18.929 1.00 50.09 94 MET A CA 1
ATOM 752 C C . MET A 1 94 ? -3.092 8.809 20.092 1.00 50.09 94 MET A C 1
ATOM 754 O O . MET A 1 94 ? -2.521 7.850 20.597 1.00 50.09 94 MET A O 1
ATOM 758 N N . LEU A 1 95 ? -2.927 10.051 20.566 1.00 47.84 95 LEU A N 1
ATOM 759 C CA . LEU A 1 95 ? -2.082 10.375 21.725 1.00 47.84 95 LEU A CA 1
ATOM 760 C C . LEU A 1 95 ? -2.625 9.854 23.062 1.00 47.84 95 LEU A C 1
ATOM 762 O O . LEU A 1 95 ? -1.887 9.827 24.043 1.00 47.84 95 LEU A O 1
ATOM 766 N N . LYS A 1 96 ? -3.901 9.461 23.116 1.00 51.41 96 LYS A N 1
ATOM 767 C CA . LYS A 1 96 ? -4.528 8.919 24.328 1.00 51.41 96 LYS A CA 1
ATOM 768 C C . LYS A 1 96 ? -4.411 7.398 24.442 1.00 51.41 96 LYS A C 1
ATOM 770 O O . LYS A 1 96 ? -4.875 6.845 25.430 1.00 51.41 96 LYS A O 1
ATOM 775 N N . GLY A 1 97 ? -3.791 6.730 23.465 1.00 49.78 97 GLY A N 1
ATOM 776 C CA . GLY A 1 97 ? -3.639 5.273 23.474 1.00 49.78 97 GLY A CA 1
ATOM 777 C C . GLY A 1 97 ? -4.924 4.503 23.148 1.00 49.78 97 GLY A C 1
ATOM 778 O O . GLY A 1 97 ? -4.977 3.293 23.340 1.00 49.78 97 GLY A O 1
ATOM 779 N N . GLU A 1 98 ? -5.954 5.184 22.641 1.00 52.56 98 GLU A N 1
ATOM 780 C CA . GLU A 1 98 ? -7.208 4.582 22.176 1.00 52.56 98 GLU A CA 1
ATOM 781 C C . GLU A 1 98 ? -6.998 4.003 20.758 1.00 52.56 98 GLU A C 1
ATOM 783 O O . GLU A 1 98 ? -7.463 4.559 19.763 1.00 52.56 98 GLU A O 1
ATOM 788 N N . TYR A 1 99 ? -6.208 2.927 20.650 1.00 52.66 99 TYR A N 1
ATOM 789 C CA . TYR A 1 99 ? -5.915 2.238 19.379 1.00 52.66 99 TYR A CA 1
ATOM 790 C C . TYR A 1 99 ? -6.993 1.220 18.980 1.00 52.66 99 TYR A C 1
ATOM 792 O O . TYR A 1 99 ? -7.091 0.859 17.806 1.00 52.66 99 TYR A O 1
ATOM 800 N N . ASP A 1 100 ? -7.790 0.758 19.948 1.00 50.47 100 ASP A N 1
ATOM 801 C CA . ASP A 1 100 ? -8.738 -0.348 19.770 1.00 50.47 100 ASP A CA 1
ATOM 802 C C . ASP A 1 100 ? -9.941 0.002 18.877 1.00 50.47 100 ASP A C 1
ATOM 804 O O . ASP A 1 100 ? -10.527 -0.898 18.278 1.00 50.47 100 ASP A O 1
ATOM 808 N N . ASP A 1 101 ? -10.239 1.293 18.699 1.00 52.19 101 ASP A N 1
ATOM 809 C CA . ASP A 1 101 ? -11.394 1.786 17.929 1.00 52.19 101 ASP A CA 1
ATOM 810 C C . ASP A 1 101 ? -11.078 2.156 16.465 1.00 52.19 101 ASP A C 1
ATOM 812 O O . ASP A 1 101 ? -11.953 2.631 15.738 1.00 52.19 101 ASP A O 1
ATOM 816 N N . LEU A 1 102 ? -9.835 1.989 15.996 1.00 62.16 102 LEU A N 1
ATOM 817 C CA . LEU A 1 102 ? -9.497 2.284 14.598 1.00 62.16 102 LEU A CA 1
ATOM 818 C C . LEU A 1 102 ? -9.896 1.111 13.692 1.00 62.16 102 LEU A C 1
ATOM 820 O O . LEU A 1 102 ? -9.159 0.135 13.536 1.00 62.16 102 LEU A O 1
ATOM 824 N N . ASP A 1 103 ? -11.066 1.238 13.066 1.00 78.12 103 ASP A N 1
ATOM 825 C CA . ASP A 1 103 ? -11.585 0.262 12.112 1.00 78.12 103 ASP A CA 1
ATOM 826 C C . ASP A 1 103 ? -10.929 0.422 10.728 1.00 78.12 103 ASP A C 1
ATOM 828 O O . ASP A 1 103 ? -11.270 1.310 9.943 1.00 78.12 103 ASP A O 1
ATOM 832 N N . LEU A 1 104 ? -9.976 -0.463 10.409 1.00 85.69 104 LEU A N 1
ATOM 833 C CA . LEU A 1 104 ? -9.321 -0.506 9.096 1.00 85.69 104 LEU A CA 1
ATOM 834 C C . LEU A 1 104 ? -10.317 -0.666 7.936 1.00 85.69 104 LEU A C 1
ATOM 836 O O . LEU A 1 104 ? -10.005 -0.216 6.833 1.00 85.69 104 LEU A O 1
ATOM 840 N N . PHE A 1 105 ? -11.501 -1.245 8.161 1.00 88.94 105 PHE A N 1
ATOM 841 C CA . PHE A 1 105 ? -12.541 -1.316 7.137 1.00 88.94 105 PHE A CA 1
ATOM 842 C C . PHE A 1 105 ? -13.085 0.074 6.802 1.00 88.94 105 PHE A C 1
ATOM 844 O O . PHE A 1 105 ? -13.152 0.427 5.628 1.00 88.94 105 PHE A O 1
ATOM 851 N N . GLU A 1 106 ? -13.363 0.919 7.799 1.00 87.44 106 GLU A N 1
ATOM 852 C CA . GLU A 1 106 ? -13.806 2.300 7.561 1.00 87.44 106 GLU A CA 1
ATOM 853 C C . GLU A 1 106 ? -12.747 3.102 6.786 1.00 87.44 106 GLU A C 1
ATOM 855 O O . GLU A 1 106 ? -13.061 3.869 5.869 1.00 87.44 106 GLU A O 1
ATOM 860 N N . PHE A 1 107 ? -11.468 2.909 7.121 1.00 88.69 107 PHE A N 1
ATOM 861 C CA . PHE A 1 107 ? -10.377 3.530 6.373 1.00 88.69 107 PHE A CA 1
ATOM 862 C C . PHE A 1 107 ? -10.263 2.985 4.952 1.00 88.69 107 PHE A C 1
ATOM 864 O O . PHE A 1 107 ? -9.967 3.760 4.049 1.00 88.69 107 PHE A O 1
ATOM 871 N N . ARG A 1 108 ? -10.529 1.701 4.706 1.00 92.56 108 ARG A N 1
ATOM 872 C CA . ARG A 1 108 ? -10.554 1.161 3.343 1.00 92.56 108 ARG A CA 1
ATOM 873 C C . ARG A 1 108 ? -11.630 1.833 2.496 1.00 92.56 108 ARG A C 1
ATOM 875 O O . ARG A 1 108 ? -11.304 2.305 1.411 1.00 92.56 108 ARG A O 1
ATOM 882 N N . GLU A 1 109 ? -12.853 1.958 3.005 1.00 91.75 109 GLU A N 1
ATOM 883 C CA . GLU A 1 109 ? -13.940 2.613 2.263 1.00 91.75 109 GLU A CA 1
ATOM 884 C C . GLU A 1 109 ? -13.589 4.075 1.934 1.00 91.75 109 GLU A C 1
ATOM 886 O O . GLU A 1 109 ? -13.771 4.544 0.809 1.00 91.75 109 GLU A O 1
ATOM 891 N N . LYS A 1 110 ? -12.986 4.797 2.891 1.00 91.38 110 LYS A N 1
ATOM 892 C CA . LYS A 1 110 ? -12.453 6.150 2.653 1.00 91.38 110 LYS A CA 1
ATOM 893 C C . LYS A 1 110 ? -11.322 6.152 1.626 1.00 91.38 110 LYS A C 1
ATOM 895 O O . LYS A 1 110 ? -11.251 7.071 0.818 1.00 91.38 110 LYS A O 1
ATOM 900 N N . ALA A 1 111 ? -10.430 5.164 1.659 1.00 93.31 111 ALA A N 1
ATOM 901 C CA . ALA A 1 111 ? -9.325 5.055 0.714 1.00 93.31 111 ALA A CA 1
ATOM 902 C C . ALA A 1 111 ? -9.838 4.821 -0.710 1.00 93.31 111 ALA A C 1
ATOM 904 O O . ALA A 1 111 ? -9.388 5.507 -1.621 1.00 93.31 111 ALA A O 1
ATOM 905 N N . HIS A 1 112 ? -10.811 3.928 -0.905 1.00 95.69 112 HIS A N 1
ATOM 906 C CA . HIS A 1 112 ? -11.398 3.638 -2.218 1.00 95.69 112 HIS A CA 1
ATOM 907 C C . HIS A 1 112 ? -12.035 4.869 -2.869 1.00 95.69 112 HIS A C 1
ATOM 909 O O . HIS A 1 112 ? -11.900 5.067 -4.074 1.00 95.69 112 HIS A O 1
ATOM 915 N N . GLN A 1 113 ? -12.645 5.758 -2.080 1.00 94.50 113 GLN A N 1
ATOM 916 C CA . GLN A 1 113 ? -13.167 7.039 -2.579 1.00 94.50 113 GLN A CA 1
ATOM 917 C C . GLN A 1 113 ? -12.074 7.984 -3.102 1.00 94.50 113 GLN A C 1
ATOM 919 O O . GLN A 1 113 ? -12.365 8.881 -3.890 1.00 94.50 113 GLN A O 1
ATOM 924 N N . LEU A 1 114 ? -10.827 7.798 -2.662 1.00 94.62 114 LEU A N 1
ATOM 925 C CA . LEU A 1 114 ? -9.672 8.602 -3.061 1.00 94.62 114 LEU A CA 1
ATOM 926 C C . LEU A 1 114 ? -8.897 7.991 -4.232 1.00 94.62 114 LEU A C 1
ATOM 928 O O . LEU A 1 114 ? -7.933 8.601 -4.696 1.00 94.62 114 LEU A O 1
ATOM 932 N N . PHE A 1 115 ? -9.270 6.796 -4.698 1.00 96.12 115 PHE A N 1
ATOM 933 C CA . PHE A 1 115 ? -8.596 6.184 -5.837 1.00 96.12 115 PHE A CA 1
ATOM 934 C C . PHE A 1 115 ? -8.833 7.033 -7.093 1.00 96.12 115 PHE A C 1
ATOM 936 O O . PHE A 1 115 ? -9.953 7.512 -7.306 1.00 96.12 115 PHE A O 1
ATOM 943 N N . PRO A 1 116 ? -7.809 7.201 -7.950 1.00 95.94 116 PRO A N 1
ATOM 944 C CA . PRO A 1 116 ? -8.009 7.738 -9.290 1.00 95.94 116 PRO A CA 1
ATOM 945 C C . PRO A 1 116 ? -9.102 6.961 -10.033 1.00 95.94 116 PRO A C 1
ATOM 947 O O . PRO A 1 116 ? -9.218 5.746 -9.864 1.00 95.94 116 PRO A O 1
ATOM 950 N N . GLU A 1 117 ? -9.902 7.654 -10.847 1.00 96.06 117 GLU A N 1
ATOM 951 C CA . GLU A 1 117 ? -11.079 7.067 -11.506 1.00 96.06 117 GLU A CA 1
ATOM 952 C C . GLU A 1 117 ? -10.722 5.834 -12.351 1.00 96.06 117 GLU A C 1
ATOM 954 O O . GLU A 1 117 ? -11.405 4.816 -12.296 1.00 96.06 117 GLU A O 1
ATOM 959 N N . ASP A 1 118 ? -9.595 5.898 -13.060 1.00 96.62 118 ASP A N 1
ATOM 960 C CA . ASP A 1 118 ? -9.046 4.826 -13.891 1.00 96.62 118 ASP A CA 1
ATOM 961 C C . ASP A 1 118 ? -8.507 3.631 -13.089 1.00 96.62 118 ASP A C 1
ATOM 963 O O . ASP A 1 118 ? -8.274 2.567 -13.659 1.00 96.62 118 ASP A O 1
ATOM 967 N N . LEU A 1 119 ? -8.323 3.781 -11.773 1.00 97.56 119 LEU A N 1
ATOM 968 C CA . LEU A 1 119 ? -7.754 2.757 -10.893 1.00 97.56 119 LEU A CA 1
ATOM 969 C C . LEU A 1 119 ? -8.764 2.163 -9.904 1.00 97.56 119 LEU A C 1
ATOM 971 O O . LEU A 1 119 ? -8.420 1.232 -9.174 1.00 97.56 119 LEU A O 1
ATOM 975 N N . LYS A 1 120 ? -10.013 2.642 -9.884 1.00 96.62 120 LYS A N 1
ATOM 976 C CA . LYS A 1 120 ? -11.070 2.109 -9.004 1.00 96.62 120 LYS A CA 1
ATOM 977 C C . LYS A 1 120 ? -11.357 0.626 -9.233 1.00 96.62 120 LYS A C 1
ATOM 979 O O . LYS A 1 120 ? -11.691 -0.077 -8.288 1.00 96.62 120 LYS A O 1
ATOM 984 N N . CYS A 1 121 ? -11.172 0.132 -10.457 1.00 97.31 121 CYS A N 1
ATOM 985 C CA . CYS A 1 121 ? -11.365 -1.282 -10.794 1.00 97.31 121 CYS A CA 1
ATOM 986 C C . CYS A 1 121 ? -10.407 -2.237 -10.059 1.00 97.31 121 CYS A C 1
ATOM 988 O 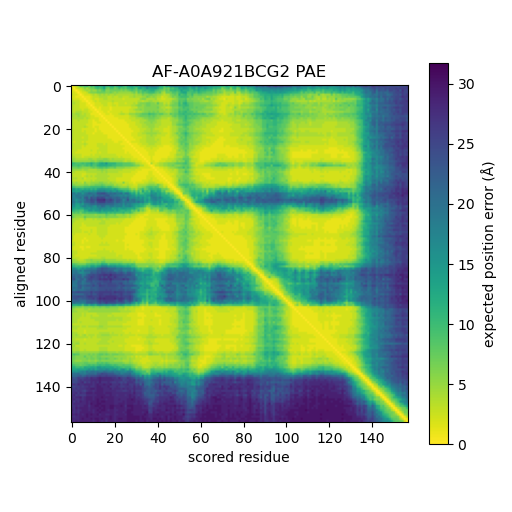O . CYS A 1 121 ? -10.669 -3.435 -10.011 1.00 97.31 121 CYS A O 1
ATOM 990 N N . TYR A 1 122 ? -9.317 -1.721 -9.484 1.00 97.94 122 TYR A N 1
ATOM 991 C CA . TYR A 1 122 ? -8.336 -2.501 -8.730 1.00 97.94 122 TYR A CA 1
ATOM 992 C C . TYR A 1 122 ? -8.630 -2.577 -7.225 1.00 97.94 122 TYR A C 1
ATOM 994 O O . TYR A 1 122 ? -7.869 -3.210 -6.487 1.00 97.94 122 TYR A O 1
ATOM 1002 N N . ALA A 1 123 ? -9.693 -1.916 -6.755 1.00 97.56 123 ALA A N 1
ATOM 1003 C CA . ALA A 1 123 ? -10.107 -1.942 -5.359 1.00 97.56 123 ALA A CA 1
ATOM 1004 C C . ALA A 1 123 ? -10.538 -3.353 -4.923 1.00 97.56 123 ALA A C 1
ATOM 1006 O O . ALA A 1 123 ? -11.187 -4.086 -5.666 1.00 97.56 123 ALA A O 1
ATOM 1007 N N . LEU A 1 124 ? -10.177 -3.727 -3.694 1.00 96.25 124 LEU A N 1
ATOM 1008 C CA . LEU A 1 124 ? -10.564 -4.992 -3.074 1.00 96.25 124 LEU A CA 1
ATOM 1009 C C . LEU A 1 124 ? -11.416 -4.738 -1.828 1.00 96.25 124 LEU A C 1
ATOM 1011 O O . LEU A 1 124 ? -10.968 -4.073 -0.899 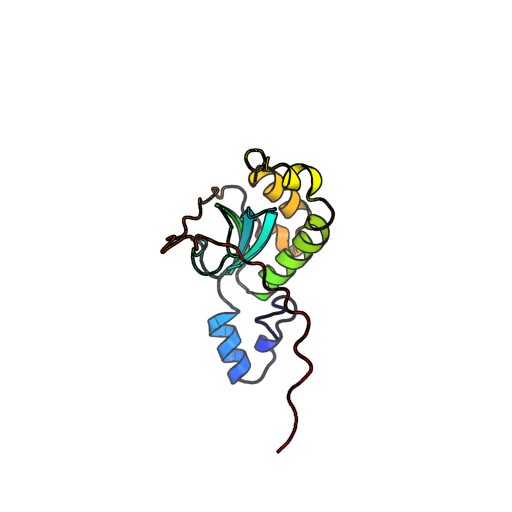1.00 96.25 124 LEU A O 1
ATOM 1015 N N . GLU A 1 125 ? -12.624 -5.302 -1.790 1.00 93.31 125 GLU A N 1
ATOM 1016 C CA . GLU A 1 125 ? -13.644 -5.022 -0.758 1.00 93.31 125 GLU A CA 1
ATOM 1017 C C . GLU A 1 125 ? -13.805 -6.144 0.284 1.00 93.31 125 GLU A C 1
ATOM 1019 O O . GLU A 1 125 ? -14.362 -5.937 1.360 1.00 93.31 125 GLU A O 1
ATOM 1024 N N . ASN A 1 126 ? -13.306 -7.349 -0.001 1.00 92.12 126 ASN A N 1
ATOM 1025 C CA . ASN A 1 126 ? -13.555 -8.542 0.825 1.00 92.12 126 ASN A CA 1
ATOM 1026 C C . ASN A 1 126 ? -12.319 -9.032 1.589 1.00 92.12 126 ASN A C 1
ATOM 1028 O O . ASN A 1 126 ? -12.348 -10.081 2.236 1.00 92.12 126 ASN A O 1
ATOM 1032 N N . GLU A 1 127 ? -11.231 -8.271 1.520 1.00 92.38 127 GLU A N 1
ATOM 1033 C CA . GLU A 1 127 ? -9.989 -8.586 2.213 1.00 92.38 127 GLU A CA 1
ATOM 1034 C C . GLU A 1 127 ? -10.165 -8.503 3.726 1.00 92.38 127 GLU A C 1
ATOM 1036 O O . GLU A 1 127 ? -10.890 -7.650 4.244 1.00 92.38 127 GLU A O 1
ATOM 1041 N N . LYS A 1 128 ? -9.495 -9.409 4.436 1.00 89.12 128 LYS A N 1
ATOM 1042 C CA . LYS A 1 128 ? -9.550 -9.485 5.896 1.00 89.12 128 LYS A CA 1
ATOM 1043 C C . LYS A 1 128 ? -8.388 -8.722 6.510 1.00 89.12 128 LYS A C 1
ATOM 1045 O O . LYS A 1 128 ? -7.290 -8.686 5.957 1.00 89.12 128 LYS A O 1
ATOM 1050 N N . VAL A 1 129 ? -8.627 -8.172 7.696 1.00 88.25 129 VAL A N 1
ATOM 1051 C CA . VAL A 1 129 ? -7.557 -7.619 8.526 1.00 88.25 129 VAL A CA 1
ATOM 1052 C C . VAL A 1 129 ? -6.634 -8.754 8.968 1.00 88.25 129 VAL A C 1
ATOM 1054 O O . VAL A 1 129 ? -7.084 -9.758 9.520 1.00 88.25 129 VAL A O 1
ATOM 1057 N N . GLN A 1 130 ? -5.344 -8.581 8.715 1.00 85.38 130 GLN A N 1
ATOM 1058 C CA . GLN A 1 130 ? -4.265 -9.471 9.120 1.00 85.38 130 GLN A CA 1
ATOM 1059 C C . GLN A 1 130 ? -3.619 -8.893 10.385 1.00 85.38 130 GLN A C 1
ATOM 1061 O O . GLN A 1 130 ? -3.253 -7.716 10.410 1.00 85.38 130 GLN A O 1
ATOM 1066 N N . SER A 1 131 ? -3.490 -9.696 11.442 1.00 80.50 131 SER A N 1
ATOM 1067 C CA . SER A 1 131 ? -2.698 -9.320 12.620 1.00 80.50 131 SER A CA 1
ATOM 1068 C C . SER A 1 131 ? -1.220 -9.519 12.315 1.00 80.50 131 SER A C 1
ATOM 1070 O O . SER A 1 131 ? -0.836 -10.581 11.831 1.00 80.50 131 SER A O 1
ATOM 1072 N N . LEU A 1 132 ? -0.403 -8.517 12.621 1.00 75.44 132 LEU A N 1
ATOM 1073 C CA . LEU A 1 132 ? 1.039 -8.564 12.403 1.00 75.44 132 LEU A CA 1
ATOM 1074 C C . LEU A 1 132 ? 1.708 -8.916 13.733 1.00 75.44 132 LEU A C 1
ATOM 1076 O O . LEU A 1 132 ? 1.520 -8.217 14.730 1.00 75.44 132 LEU A O 1
ATOM 1080 N N . VAL A 1 133 ? 2.445 -10.027 13.769 1.00 64.62 133 VAL A N 1
ATOM 1081 C CA . VAL A 1 133 ? 3.133 -10.496 14.979 1.00 64.62 133 VAL A CA 1
ATOM 1082 C C . VAL A 1 133 ? 4.631 -10.397 14.749 1.00 64.62 133 VAL A C 1
ATOM 1084 O O . VAL A 1 133 ? 5.191 -11.110 13.920 1.00 64.62 133 VAL A O 1
ATOM 1087 N N . TYR A 1 134 ? 5.293 -9.531 15.510 1.00 62.41 134 TYR A N 1
ATOM 1088 C CA . TYR A 1 134 ? 6.746 -9.420 15.464 1.00 62.41 134 TYR A CA 1
ATOM 1089 C C . TYR A 1 134 ? 7.389 -10.375 16.474 1.00 62.41 134 TYR A C 1
ATOM 1091 O O . TYR A 1 134 ? 6.976 -10.390 17.638 1.00 62.41 134 TYR A O 1
ATOM 1099 N N . PRO A 1 135 ? 8.430 -11.131 16.089 1.00 51.06 135 PRO A N 1
ATOM 1100 C CA . PRO A 1 135 ? 9.275 -11.810 17.058 1.00 51.06 135 PRO A CA 1
ATOM 1101 C C . PRO A 1 135 ? 10.046 -10.749 17.855 1.00 51.06 135 PRO A C 1
ATOM 1103 O O . PRO A 1 135 ? 10.978 -10.121 17.358 1.00 51.06 135 PRO A O 1
ATOM 1106 N N . VAL A 1 136 ? 9.623 -10.505 19.094 1.00 52.19 136 VAL A N 1
ATOM 1107 C CA . VAL A 1 136 ? 10.345 -9.633 20.023 1.00 52.19 136 VAL A CA 1
ATOM 1108 C C . VAL A 1 136 ? 11.503 -10.443 20.605 1.00 52.19 136 VAL A C 1
ATOM 1110 O O . VAL A 1 136 ? 11.317 -11.173 21.572 1.00 52.19 136 VAL A O 1
ATOM 1113 N N . GLU A 1 137 ? 12.698 -10.358 20.015 1.00 47.06 137 GLU A N 1
ATOM 1114 C CA . GLU A 1 137 ? 13.878 -11.055 20.564 1.00 47.06 137 GLU A CA 1
ATOM 1115 C C . GLU A 1 137 ? 14.435 -10.393 21.838 1.00 47.06 137 GLU A C 1
ATOM 1117 O O . GLU A 1 137 ? 15.215 -11.002 22.561 1.00 47.06 137 GLU A O 1
ATOM 1122 N N . SER A 1 138 ? 1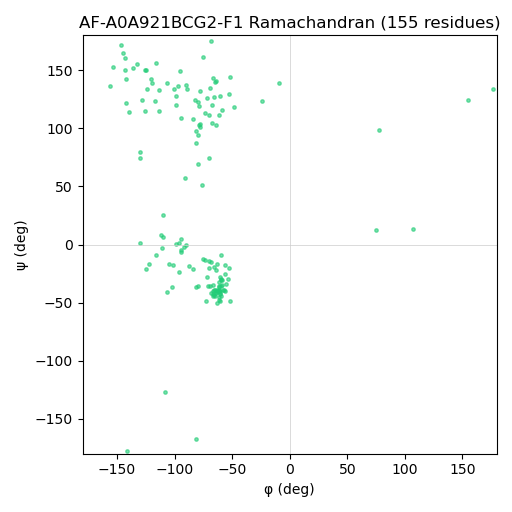4.023 -9.168 22.163 1.00 39.53 138 SER A N 1
ATOM 1123 C CA . SER A 1 138 ? 14.118 -8.556 23.498 1.00 39.53 138 SER A CA 1
ATOM 1124 C C . SER A 1 138 ? 13.611 -7.118 23.414 1.00 39.53 138 SER A C 1
ATOM 1126 O O . SER A 1 138 ? 13.967 -6.378 22.499 1.00 39.53 138 SER A O 1
ATOM 1128 N N . VAL A 1 139 ? 12.770 -6.700 24.362 1.00 46.81 139 VAL A N 1
ATOM 1129 C CA . VAL A 1 139 ? 12.505 -5.271 24.567 1.00 46.81 139 VAL A CA 1
ATOM 1130 C C . VAL A 1 139 ? 13.704 -4.729 25.346 1.00 46.81 139 VAL A C 1
ATOM 1132 O O . VAL A 1 139 ? 13.948 -5.223 26.448 1.00 46.81 139 VAL A O 1
ATOM 1135 N N . PRO A 1 140 ? 14.483 -3.765 24.827 1.00 44.06 140 PRO A N 1
ATOM 1136 C CA . PRO A 1 140 ? 15.540 -3.158 25.623 1.00 44.06 140 PRO A CA 1
ATOM 1137 C C . PRO A 1 140 ? 14.919 -2.491 26.860 1.00 44.06 140 PRO A C 1
ATOM 1139 O O . PRO A 1 140 ? 13.999 -1.685 26.735 1.00 44.06 140 PRO A O 1
ATOM 1142 N N . GLU A 1 141 ? 15.429 -2.805 28.057 1.00 46.38 141 GLU A N 1
ATOM 1143 C CA . GLU A 1 141 ? 14.923 -2.306 29.355 1.00 46.38 141 GLU A CA 1
ATOM 1144 C C . GLU A 1 141 ? 14.965 -0.769 29.497 1.00 46.38 141 GLU A C 1
ATOM 1146 O O . GLU A 1 141 ? 14.410 -0.199 30.436 1.00 46.38 141 GLU A O 1
ATOM 1151 N N . LYS A 1 142 ? 15.605 -0.070 28.555 1.00 37.62 142 LYS A N 1
ATOM 1152 C CA . LYS A 1 142 ? 15.682 1.389 28.500 1.00 37.62 142 LYS A CA 1
ATOM 1153 C C . LYS A 1 142 ? 15.527 1.876 27.065 1.00 37.62 142 LYS A C 1
ATOM 1155 O O . LYS A 1 142 ? 16.409 1.683 26.234 1.00 37.62 142 LYS A O 1
ATOM 1160 N N . ILE A 1 143 ? 14.435 2.588 26.800 1.00 44.34 143 ILE A N 1
ATOM 1161 C CA . ILE A 1 143 ? 14.304 3.430 25.609 1.00 44.34 143 ILE A CA 1
ATOM 1162 C C . ILE A 1 143 ? 15.024 4.747 25.920 1.00 44.34 143 ILE A C 1
ATOM 1164 O O . ILE A 1 143 ? 14.431 5.687 26.445 1.00 44.34 143 ILE A O 1
ATOM 1168 N N . THR A 1 144 ? 16.328 4.815 25.661 1.00 37.28 144 THR A N 1
ATOM 1169 C CA . THR A 1 144 ? 17.053 6.092 25.648 1.00 37.28 144 THR A CA 1
ATOM 1170 C C . THR A 1 144 ? 16.887 6.732 24.278 1.00 37.28 144 THR A C 1
ATOM 1172 O O . THR A 1 144 ? 17.451 6.264 23.291 1.00 37.28 144 THR A O 1
ATOM 1175 N N . SER A 1 145 ? 16.100 7.808 24.206 1.00 36.84 145 SER A N 1
ATOM 1176 C CA . SER A 1 145 ? 16.038 8.661 23.021 1.00 36.84 145 SER A CA 1
ATOM 1177 C C . SER A 1 145 ? 17.406 9.310 22.809 1.00 36.84 145 SER A C 1
ATOM 1179 O O . SER A 1 145 ? 17.767 10.256 23.512 1.00 36.84 145 SER A O 1
ATOM 1181 N N . HIS A 1 146 ? 18.184 8.810 21.856 1.00 37.81 146 HIS A N 1
ATOM 1182 C CA . HIS A 1 146 ? 19.330 9.557 21.360 1.00 37.81 146 HIS A CA 1
ATOM 1183 C C . HIS A 1 146 ? 18.804 10.629 20.407 1.00 37.81 146 HIS A C 1
ATOM 1185 O O . HIS A 1 146 ? 18.404 10.334 19.283 1.00 37.81 146 HIS A O 1
ATOM 1191 N N . ASN A 1 147 ? 18.771 11.878 20.877 1.00 33.38 147 ASN A N 1
ATOM 1192 C CA . ASN A 1 147 ? 18.696 13.025 19.982 1.00 33.38 147 ASN A CA 1
ATOM 1193 C C . ASN A 1 147 ? 19.925 12.959 19.068 1.00 33.38 147 ASN A C 1
ATOM 1195 O O . ASN A 1 147 ? 21.053 13.054 19.548 1.00 33.38 147 ASN A O 1
ATOM 1199 N N . LEU A 1 148 ? 19.710 12.784 17.764 1.00 40.38 148 LEU A N 1
ATOM 1200 C CA . LEU A 1 148 ? 20.744 12.929 16.736 1.00 40.38 148 LEU A CA 1
ATOM 1201 C C . LEU A 1 148 ? 21.029 14.416 16.486 1.00 40.38 148 LEU A C 1
ATOM 1203 O O . LEU A 1 148 ? 20.992 14.877 15.352 1.00 40.38 148 LEU A O 1
ATOM 1207 N N . ASP A 1 149 ? 21.295 15.168 17.551 1.00 42.53 149 ASP A N 1
ATOM 1208 C CA . ASP A 1 149 ? 21.727 16.553 17.454 1.00 42.53 149 ASP A CA 1
ATOM 1209 C C . ASP A 1 149 ? 23.035 16.742 18.216 1.00 42.53 149 ASP A C 1
ATOM 1211 O O . ASP A 1 149 ? 23.084 16.672 19.443 1.00 42.53 149 ASP A O 1
ATOM 1215 N N . LYS A 1 150 ? 24.056 17.071 17.416 1.00 42.97 150 LYS A N 1
ATOM 1216 C CA . LYS A 1 150 ? 25.404 17.545 17.753 1.00 42.97 150 LYS A CA 1
ATOM 1217 C C . LYS A 1 150 ? 26.410 16.500 18.232 1.00 42.97 150 LYS A C 1
ATOM 1219 O O . LYS A 1 150 ? 26.578 16.291 19.421 1.00 42.97 150 LYS A O 1
ATOM 1224 N N . ASP A 1 151 ? 27.239 16.073 17.281 1.00 36.94 151 ASP A N 1
ATOM 1225 C CA . ASP A 1 151 ? 28.691 16.142 17.470 1.00 36.94 151 ASP A CA 1
ATOM 1226 C C . ASP A 1 151 ? 29.348 16.813 16.251 1.00 36.94 151 ASP A C 1
ATOM 1228 O O . ASP A 1 151 ? 29.888 16.188 15.341 1.00 36.94 151 ASP A O 1
ATOM 1232 N N . GLN A 1 152 ? 29.275 18.149 16.229 1.00 44.28 152 GLN A N 1
ATOM 1233 C CA . GLN A 1 152 ? 30.351 18.954 15.658 1.00 44.28 152 GLN A CA 1
ATOM 1234 C C . GLN A 1 152 ? 31.464 19.005 16.701 1.00 44.28 152 GLN A C 1
ATOM 1236 O O . GLN A 1 152 ? 31.358 19.765 17.662 1.00 44.28 152 GLN A O 1
ATOM 1241 N N . ASN A 1 153 ? 32.495 18.189 16.501 1.00 39.28 153 ASN A N 1
ATOM 1242 C CA . ASN A 1 153 ? 33.910 18.445 16.782 1.00 39.28 153 ASN A CA 1
ATOM 1243 C C . ASN A 1 153 ? 34.601 17.103 16.988 1.00 39.28 153 ASN A C 1
ATOM 1245 O O . ASN A 1 153 ? 34.243 16.385 17.907 1.00 39.28 153 ASN A O 1
ATOM 1249 N N . LEU A 1 154 ? 35.655 16.836 16.222 1.00 35.56 154 LEU A N 1
ATOM 1250 C CA . LEU A 1 154 ? 36.964 16.536 16.796 1.00 35.56 154 LEU A CA 1
ATOM 1251 C C . LEU A 1 154 ? 38.040 16.853 15.748 1.00 35.56 154 LEU A C 1
ATOM 1253 O O . LEU A 1 154 ? 37.863 16.656 14.549 1.00 35.56 154 LEU A O 1
ATOM 1257 N N . LYS A 1 155 ? 39.081 17.504 16.257 1.00 33.88 155 LYS A N 1
ATOM 1258 C CA . LYS A 1 155 ? 40.135 18.254 15.581 1.00 33.88 155 LYS A CA 1
ATOM 1259 C C . LYS A 1 155 ? 41.182 17.356 14.903 1.00 33.88 155 LYS A C 1
ATOM 1261 O O . LYS A 1 155 ? 41.317 16.191 15.249 1.00 33.88 155 LYS A O 1
ATOM 1266 N N . THR A 1 156 ? 41.900 17.999 13.979 1.00 32.28 156 THR A N 1
ATOM 1267 C CA . THR A 1 156 ? 43.293 17.792 13.529 1.00 32.28 156 THR A CA 1
ATOM 1268 C C . THR A 1 156 ? 44.164 16.829 14.331 1.00 32.28 156 THR A C 1
ATOM 1270 O O . THR A 1 156 ? 44.254 16.986 15.547 1.00 32.28 156 THR A O 1
ATOM 1273 N N . ASP A 1 157 ? 44.936 16.030 1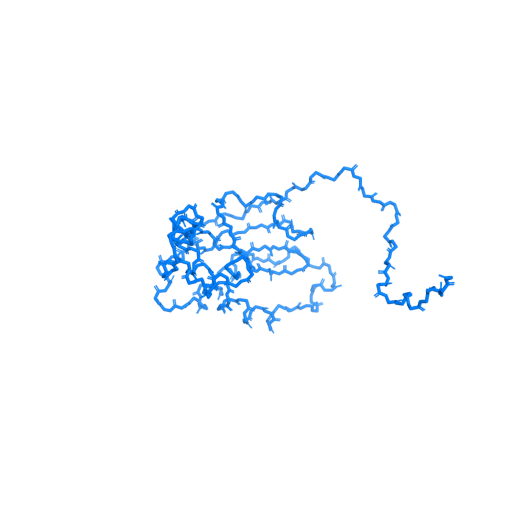3.594 1.00 34.75 157 ASP A N 1
ATOM 1274 C CA . ASP A 1 157 ? 46.407 16.056 13.626 1.00 34.75 157 ASP A CA 1
ATOM 1275 C C . ASP A 1 157 ? 46.954 15.979 12.189 1.00 34.75 157 ASP A C 1
ATOM 1277 O O . ASP A 1 157 ? 46.325 15.274 11.362 1.00 34.75 157 ASP A O 1
#

Secondary structure (DSSP, 8-state):
-TTT-GGG--GGGS-HHHHHHIIIIISS-EEEEEEESSSEEEEEES-SS--TTTS-TT--EEEEEEEESSHHHHHHHHHHHHHHHTTTS-HHHHTTT--TT--HHHHHHHHHHTS-GGGGGGB-SSPPPEEP----S---S----------------

Solvent-accessible surface area (backbone atoms only — not comparable to full-atom values): 9548 Å² total; per-residue (Å²): 106,50,89,83,39,29,57,70,55,57,33,78,79,48,56,73,70,36,31,52,48,24,59,76,72,31,60,40,62,22,30,29,30,40,33,37,43,87,54,82,43,68,49,76,39,76,48,90,69,75,56,81,88,76,59,67,94,68,41,51,34,35,32,58,40,29,55,35,65,28,37,42,59,40,29,48,40,40,50,46,32,45,70,57,44,74,77,63,59,63,59,75,51,44,75,69,69,62,66,88,76,69,54,64,65,63,51,41,59,58,37,58,74,39,38,54,82,94,52,48,87,32,55,47,88,82,60,63,78,40,78,46,74,76,87,75,90,67,81,71,97,64,89,75,84,76,74,96,71,82,85,90,79,84,80,90,133

Nearest PDB structures (foldseek):
  8jan-assembly1_m  TM=4.561E-01  e=1.695E+00  Escherichia phage P1
  4y7p-assembly2_A  TM=2.085E-01  e=5.259E+00  Bacillus cereus

pLDDT: mean 76.07, std 21.03, range [32.28, 97.94]

Radius of gyration: 19.0 Å; Cα contacts (8 Å, |Δi|>4): 211; chains: 1; bounding box: 60×31×51 Å

Sequence (157 aa):
MCSVRPELCEHENGNEAAKEFWRTYCNIDHFVYLSLTSGVKVGITRHYNIPDRWIDPGAVKGLIIAKVPERILSGKIEIAVSKNFADKTNWRKMLKGEYDDLDLFEFREKAHQLFPEDLKCYALENEKVQSLVYPVESVPEKITSHNLDKDQNLKTD

Foldseek 3Di:
DCVVQVLPQPLCVDPPVSVVCCVVPFQAKKWWKWFAFLHTAIDIDRDPPPDLPPDDPGTFKMWTWFIDRGSNLNSQLRVLLRVVRVVPTPCVCSVVVVSPPDDRLVSSVVSLVSRDPVRNVGTDNPTDMDTRDDDCPDDPPDPDDDDPDDDPDDDDD